Protein AF-Q939P3-F1 (afdb_monomer)

Sequence (49 aa):
MANEKKKVTLSLPVETIKKLDEISKKYGMTKSGLVNHLINQVNEKGTIY

InterPro domains:
  IPR010985 Ribbon-helix-helix [SSF47598] (4-45)
  IPR013321 Arc-type ribbon-helix-helix [G3DSA:1.10.1220.10] (5-47)

Radius of gyration: 12.37 Å; Cα contacts (8 Å, |Δi|>4): 11; chains: 1; bounding box: 28×22×29 Å

Structure (mmCIF, N/CA/C/O backbone):
data_AF-Q939P3-F1
#
_entry.id   AF-Q939P3-F1
#
loop_
_atom_site.group_PDB
_atom_site.id
_atom_site.type_symbol
_atom_site.label_atom_id
_atom_site.label_alt_id
_atom_site.label_comp_id
_atom_site.label_asym_id
_atom_site.label_entity_id
_atom_site.label_seq_id
_atom_site.pdbx_PDB_ins_code
_atom_site.Cartn_x
_atom_site.Cartn_y
_atom_site.Cartn_z
_atom_site.occupancy
_atom_site.B_iso_or_equiv
_atom_site.auth_seq_id
_atom_site.auth_comp_id
_atom_site.auth_asym_id
_atom_site.auth_atom_id
_atom_site.pdbx_PDB_model_num
ATOM 1 N N . MET A 1 1 ? -11.036 -4.644 -23.183 1.00 41.62 1 MET A N 1
ATOM 2 C CA . MET A 1 1 ? -10.217 -3.435 -23.415 1.00 41.62 1 MET A CA 1
ATOM 3 C C . MET A 1 1 ? -8.993 -3.545 -22.523 1.00 41.62 1 MET A C 1
ATOM 5 O O . MET A 1 1 ? -9.165 -3.780 -21.333 1.00 41.62 1 MET A O 1
ATOM 9 N N . ALA A 1 2 ? -7.780 -3.508 -23.078 1.00 54.28 2 ALA A N 1
ATOM 10 C CA . ALA A 1 2 ? -6.571 -3.515 -22.256 1.00 54.28 2 ALA A CA 1
ATOM 11 C C . ALA A 1 2 ? -6.572 -2.245 -21.393 1.00 54.28 2 ALA A C 1
ATOM 13 O O . ALA A 1 2 ? -6.731 -1.150 -21.926 1.00 54.28 2 ALA A O 1
ATOM 14 N N . ASN A 1 3 ? -6.471 -2.397 -20.073 1.00 69.00 3 ASN A N 1
ATOM 15 C CA . ASN A 1 3 ? -6.448 -1.269 -19.148 1.00 69.00 3 ASN A CA 1
ATOM 16 C C . ASN A 1 3 ? -5.137 -0.498 -19.378 1.00 69.00 3 ASN A C 1
ATOM 18 O O . ASN A 1 3 ? -4.077 -0.945 -18.934 1.00 69.00 3 ASN A O 1
ATOM 22 N N . GLU A 1 4 ? -5.188 0.583 -20.160 1.00 88.69 4 GLU A N 1
ATOM 23 C CA . GLU A 1 4 ? -4.014 1.380 -20.521 1.00 88.69 4 GLU A CA 1
ATOM 24 C C . GLU A 1 4 ? -3.368 1.935 -19.244 1.00 88.69 4 GLU A C 1
ATOM 26 O O . GLU A 1 4 ? -4.000 2.645 -18.463 1.00 88.69 4 GLU A O 1
ATOM 31 N N . LYS A 1 5 ? -2.101 1.582 -18.996 1.00 87.44 5 LYS A N 1
ATOM 32 C CA . LYS A 1 5 ? -1.359 2.046 -17.816 1.00 87.44 5 LYS A CA 1
ATOM 33 C C . LYS A 1 5 ? -0.436 3.188 -18.212 1.00 87.44 5 LYS A C 1
ATOM 35 O O . LYS A 1 5 ? 0.460 2.996 -19.030 1.00 87.44 5 LYS A O 1
ATOM 40 N N . LYS A 1 6 ? -0.590 4.346 -17.567 1.00 92.75 6 LYS A N 1
ATOM 41 C CA . LYS A 1 6 ? 0.358 5.464 -17.671 1.00 92.75 6 LYS A CA 1
ATOM 42 C C . LYS A 1 6 ? 1.238 5.539 -16.429 1.00 92.75 6 LYS A C 1
ATOM 44 O O . LYS A 1 6 ? 0.768 5.361 -15.307 1.00 92.75 6 LYS A O 1
ATOM 49 N N . LYS A 1 7 ? 2.532 5.793 -16.633 1.00 93.00 7 LYS A N 1
ATOM 50 C CA . LYS A 1 7 ? 3.478 6.007 -15.536 1.00 93.00 7 LYS A CA 1
ATOM 51 C C . LYS A 1 7 ? 3.271 7.409 -14.965 1.00 93.00 7 LYS A C 1
ATOM 53 O O . LYS A 1 7 ? 3.230 8.376 -15.719 1.00 93.00 7 LYS A O 1
ATOM 58 N N . VAL A 1 8 ? 3.187 7.504 -13.642 1.00 90.88 8 VAL A N 1
ATOM 59 C CA . VAL A 1 8 ? 3.096 8.770 -12.907 1.00 90.88 8 VAL A CA 1
ATOM 60 C C . VAL A 1 8 ? 4.276 8.853 -11.942 1.00 90.88 8 VAL A C 1
ATOM 62 O O . VAL A 1 8 ? 4.638 7.854 -11.318 1.00 90.88 8 VAL A O 1
ATOM 65 N N . THR A 1 9 ? 4.879 10.034 -11.833 1.00 93.62 9 THR A N 1
ATOM 66 C CA . THR A 1 9 ? 5.935 10.335 -10.858 1.00 93.62 9 THR A CA 1
ATOM 67 C C . THR A 1 9 ? 5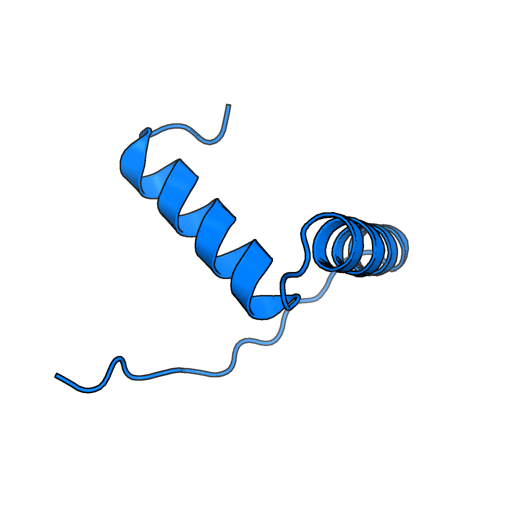.353 11.250 -9.789 1.00 93.62 9 THR A C 1
ATOM 69 O O . THR A 1 9 ? 4.712 12.242 -10.122 1.00 93.62 9 THR A O 1
ATOM 72 N N . LEU A 1 10 ? 5.564 10.917 -8.514 1.00 89.69 10 LEU A N 1
ATOM 73 C CA . LEU A 1 10 ? 5.059 11.681 -7.373 1.00 89.69 10 LEU A CA 1
ATOM 74 C C . LEU A 1 10 ? 6.211 12.033 -6.436 1.00 89.69 10 LEU A C 1
ATOM 76 O O . LEU A 1 10 ? 7.019 11.168 -6.093 1.00 89.69 10 LEU A O 1
ATOM 80 N N . SER A 1 11 ? 6.244 13.285 -5.992 1.00 94.94 11 SER A N 1
ATOM 81 C CA . SER A 1 11 ? 7.129 13.734 -4.919 1.00 94.94 11 SER A CA 1
ATOM 82 C C . SER A 1 11 ? 6.421 13.533 -3.585 1.00 94.94 11 SER A C 1
ATOM 84 O O . SER A 1 11 ? 5.371 14.123 -3.346 1.00 94.94 11 SER A O 1
ATOM 86 N N . LEU A 1 12 ? 6.982 12.689 -2.721 1.00 93.56 12 LEU A N 1
ATOM 87 C CA . LEU A 1 12 ? 6.429 12.366 -1.407 1.00 93.56 12 LEU A CA 1
ATOM 88 C C . LEU A 1 12 ? 7.520 12.502 -0.340 1.00 93.56 12 LEU A C 1
ATOM 90 O O . LEU A 1 12 ? 8.686 12.224 -0.637 1.00 93.56 12 LEU A O 1
ATOM 94 N N . PRO A 1 13 ? 7.170 12.864 0.908 1.00 97.75 13 PRO A N 1
ATOM 95 C CA . PRO A 1 13 ? 8.103 12.776 2.021 1.00 97.75 13 PRO A CA 1
ATO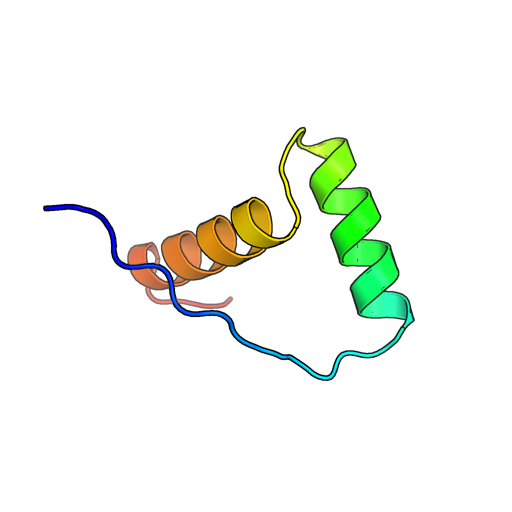M 96 C C . PRO A 1 13 ? 8.694 11.367 2.132 1.00 97.75 13 PRO A C 1
ATOM 98 O O . PRO A 1 13 ? 8.000 10.366 1.933 1.00 97.75 13 PRO A O 1
ATOM 101 N N . VAL A 1 14 ? 9.973 11.278 2.501 1.00 95.94 14 VAL A N 1
ATOM 102 C CA . VAL A 1 14 ? 10.685 9.992 2.625 1.00 95.94 14 VAL A CA 1
ATOM 103 C C . VAL A 1 14 ? 9.956 9.040 3.578 1.00 95.94 14 VAL A C 1
ATOM 105 O O . VAL A 1 14 ? 9.842 7.847 3.301 1.00 95.94 14 VAL A O 1
ATOM 108 N N . GLU A 1 15 ? 9.413 9.565 4.676 1.00 97.31 15 GLU A N 1
ATOM 109 C CA . GLU A 1 15 ? 8.631 8.780 5.633 1.00 97.31 15 GLU A CA 1
ATOM 110 C C . GLU A 1 15 ? 7.360 8.190 5.002 1.00 97.31 15 GLU A C 1
ATOM 112 O O . GLU A 1 15 ? 7.043 7.023 5.223 1.00 97.31 15 GLU A O 1
ATOM 117 N N . THR A 1 16 ? 6.665 8.953 4.157 1.00 96.00 16 THR A N 1
ATOM 118 C CA . THR A 1 16 ? 5.476 8.479 3.437 1.00 96.00 16 THR A CA 1
ATOM 119 C C . THR A 1 16 ? 5.822 7.334 2.487 1.00 96.00 16 THR A C 1
ATOM 121 O O . THR A 1 16 ? 5.074 6.362 2.404 1.00 96.00 16 THR A O 1
ATOM 124 N N . ILE A 1 17 ? 6.978 7.394 1.813 1.00 94.81 17 ILE A N 1
ATOM 125 C CA . ILE A 1 17 ? 7.450 6.299 0.950 1.00 94.81 17 ILE A CA 1
ATOM 126 C C . ILE A 1 17 ? 7.75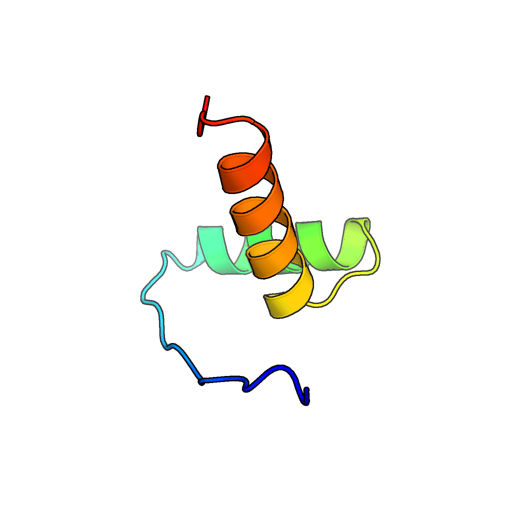0 5.036 1.767 1.00 94.81 17 ILE A C 1
ATOM 128 O O . ILE A 1 17 ? 7.412 3.937 1.321 1.00 94.81 17 ILE A O 1
ATOM 132 N N . LYS A 1 18 ? 8.351 5.176 2.957 1.00 96.81 18 LYS A N 1
ATOM 133 C CA . LYS A 1 18 ? 8.597 4.040 3.862 1.00 96.81 18 LYS A CA 1
ATOM 134 C C . LYS A 1 18 ? 7.285 3.399 4.312 1.00 96.81 18 LYS A C 1
ATOM 136 O O . LYS A 1 18 ? 7.111 2.200 4.121 1.00 96.81 18 LYS A O 1
ATOM 141 N N . LYS A 1 19 ? 6.327 4.207 4.777 1.00 97.06 19 LYS A N 1
ATOM 142 C CA . LYS A 1 19 ? 4.990 3.736 5.173 1.00 97.06 19 LYS A CA 1
ATOM 143 C C . LYS A 1 19 ? 4.274 3.020 4.023 1.00 97.06 19 LYS A C 1
ATOM 145 O O . LYS A 1 19 ? 3.689 1.962 4.232 1.00 97.06 19 LYS A O 1
ATOM 150 N N . LEU A 1 20 ? 4.349 3.554 2.799 1.00 95.81 20 LEU A N 1
ATOM 151 C CA . LEU A 1 20 ? 3.774 2.910 1.613 1.00 95.81 20 LEU A CA 1
ATOM 152 C C . LEU A 1 20 ? 4.380 1.518 1.373 1.00 95.81 20 LEU A C 1
ATOM 154 O O . LEU A 1 20 ? 3.647 0.578 1.073 1.00 95.81 20 LEU A O 1
ATOM 158 N N . ASP A 1 21 ? 5.701 1.379 1.510 1.00 96.19 21 ASP A N 1
ATOM 159 C CA . ASP A 1 21 ? 6.402 0.098 1.368 1.00 96.19 21 ASP A CA 1
ATOM 160 C C . ASP A 1 21 ? 5.954 -0.913 2.435 1.00 96.19 21 ASP A C 1
ATOM 162 O O . ASP A 1 21 ? 5.536 -2.020 2.094 1.00 96.19 21 ASP A O 1
ATOM 166 N N . GLU A 1 22 ? 5.947 -0.509 3.704 1.00 97.69 22 GLU A N 1
ATOM 167 C CA . GLU A 1 22 ? 5.557 -1.354 4.839 1.00 97.69 22 GLU A CA 1
ATOM 168 C C . GLU A 1 22 ? 4.105 -1.830 4.739 1.00 97.69 22 GLU A C 1
ATOM 170 O O . GLU A 1 22 ? 3.830 -3.024 4.865 1.00 97.69 22 GLU A O 1
ATOM 175 N N . ILE A 1 23 ? 3.172 -0.916 4.457 1.00 97.31 23 ILE A N 1
ATOM 176 C CA . ILE A 1 23 ? 1.748 -1.237 4.307 1.00 97.31 23 ILE A CA 1
ATOM 177 C C . ILE A 1 23 ? 1.543 -2.153 3.100 1.00 97.31 23 ILE A C 1
ATOM 179 O O . ILE A 1 23 ? 0.829 -3.149 3.207 1.00 97.31 23 ILE A O 1
ATOM 183 N N . SER A 1 24 ? 2.194 -1.865 1.968 1.00 97.12 24 SER A N 1
ATOM 184 C CA . SER A 1 24 ? 2.071 -2.707 0.774 1.00 97.12 24 SER A CA 1
ATOM 185 C C . SER A 1 24 ? 2.504 -4.149 1.055 1.00 97.12 24 SER A C 1
ATOM 187 O O . SER A 1 24 ? 1.756 -5.077 0.756 1.00 97.12 24 SER A O 1
ATOM 189 N N . LYS A 1 25 ? 3.632 -4.346 1.753 1.00 97.12 25 LYS A N 1
ATOM 190 C CA . LYS A 1 25 ? 4.110 -5.672 2.170 1.00 97.12 25 LYS A CA 1
ATOM 191 C C . LYS A 1 25 ? 3.166 -6.346 3.158 1.00 97.12 25 LYS A C 1
ATOM 193 O O . LYS A 1 25 ? 2.853 -7.519 2.979 1.00 97.12 25 LYS A O 1
ATOM 198 N N . LYS A 1 26 ? 2.684 -5.608 4.164 1.00 97.44 26 LYS A N 1
ATOM 199 C CA . LYS A 1 26 ? 1.757 -6.124 5.183 1.00 97.44 26 LYS A CA 1
ATOM 200 C C . LYS A 1 26 ? 0.501 -6.741 4.563 1.00 97.44 26 LYS A C 1
ATOM 202 O O . LYS A 1 26 ? 0.016 -7.748 5.065 1.00 97.44 26 LYS A O 1
ATOM 207 N N . TYR A 1 27 ? -0.004 -6.154 3.480 1.00 96.19 27 TYR A N 1
ATOM 208 C CA . TYR A 1 27 ? -1.206 -6.624 2.789 1.00 96.19 27 TYR A CA 1
ATOM 209 C C . TYR A 1 27 ? -0.917 -7.452 1.525 1.00 96.19 27 TYR A C 1
ATOM 211 O O . TYR A 1 27 ? -1.841 -7.742 0.771 1.00 96.19 27 TYR A O 1
ATOM 219 N N . GLY A 1 28 ? 0.340 -7.836 1.270 1.00 96.25 28 GLY A N 1
ATOM 220 C CA . GLY A 1 28 ? 0.705 -8.649 0.102 1.00 96.25 28 GLY A CA 1
ATOM 221 C C . GLY A 1 28 ? 0.485 -7.949 -1.247 1.00 96.25 28 GLY A C 1
ATOM 222 O O . GLY A 1 28 ? 0.218 -8.608 -2.249 1.00 96.25 28 GLY A O 1
ATOM 223 N N . MET A 1 29 ? 0.573 -6.617 -1.285 1.00 95.88 29 MET A N 1
ATOM 224 C CA . MET A 1 29 ? 0.340 -5.790 -2.471 1.00 95.88 29 MET A CA 1
ATOM 225 C C . MET A 1 29 ? 1.628 -5.141 -2.985 1.00 95.88 29 MET A C 1
ATOM 227 O O . MET A 1 29 ? 2.579 -4.89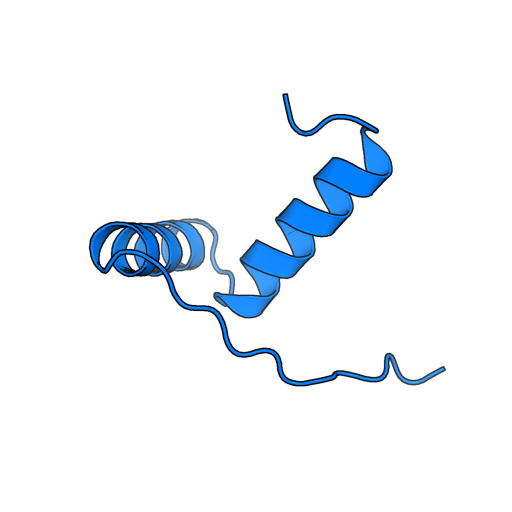3 -2.246 1.00 95.88 29 MET A O 1
ATOM 231 N N . THR A 1 30 ? 1.641 -4.773 -4.266 1.00 96.31 30 THR A N 1
ATOM 232 C CA . THR A 1 30 ? 2.642 -3.838 -4.795 1.00 96.31 30 THR A CA 1
ATOM 233 C C . THR A 1 30 ? 2.287 -2.401 -4.401 1.00 96.31 30 THR A C 1
ATOM 235 O O . THR A 1 30 ? 1.121 -2.081 -4.171 1.00 96.31 30 THR A O 1
ATOM 238 N N . LYS A 1 31 ? 3.271 -1.491 -4.390 1.00 94.69 31 LYS A N 1
ATOM 239 C CA . LYS A 1 31 ? 3.036 -0.058 -4.114 1.00 94.69 31 LYS A CA 1
ATOM 240 C C . LYS A 1 31 ? 1.987 0.548 -5.047 1.00 94.69 31 LYS A C 1
ATOM 242 O O . LYS A 1 31 ? 1.085 1.243 -4.596 1.00 94.69 31 LYS A O 1
ATOM 247 N N . SER A 1 32 ? 2.090 0.256 -6.345 1.00 94.12 32 SER A N 1
ATOM 248 C CA . SER A 1 32 ? 1.124 0.717 -7.347 1.00 94.12 32 SER A CA 1
ATOM 249 C C . SER A 1 32 ? -0.252 0.076 -7.165 1.00 94.12 32 SER A C 1
ATOM 251 O O . SER A 1 32 ? -1.256 0.756 -7.350 1.00 94.12 32 SER A O 1
ATOM 253 N N . GLY A 1 33 ? -0.310 -1.197 -6.759 1.00 94.75 33 GLY A N 1
ATOM 254 C CA . GLY A 1 33 ? -1.559 -1.881 -6.426 1.00 94.75 33 GLY A CA 1
ATOM 255 C C . GLY A 1 33 ? -2.271 -1.240 -5.238 1.00 94.75 33 GLY A C 1
ATOM 256 O O . GLY A 1 33 ? -3.466 -0.977 -5.320 1.00 94.75 33 GLY A O 1
ATOM 257 N N . LEU A 1 34 ? -1.526 -0.910 -4.180 1.00 95.62 34 LEU A N 1
ATOM 258 C CA . LEU A 1 34 ? -2.064 -0.238 -3.000 1.00 95.62 34 LEU A CA 1
ATOM 259 C C . LEU A 1 34 ? -2.589 1.167 -3.329 1.00 95.62 34 LEU A C 1
ATOM 261 O O . LEU A 1 34 ? -3.713 1.493 -2.965 1.00 95.62 34 LEU A O 1
ATOM 265 N N . VAL A 1 35 ? -1.825 1.979 -4.068 1.00 94.62 35 VAL A N 1
ATOM 266 C CA . VAL A 1 35 ? -2.284 3.314 -4.499 1.00 94.62 35 VAL A CA 1
ATOM 267 C C . VAL A 1 35 ? -3.551 3.211 -5.354 1.00 94.62 35 VAL A C 1
ATOM 269 O O . VAL A 1 35 ? -4.513 3.930 -5.107 1.00 94.62 35 VAL A O 1
ATOM 272 N N . ASN A 1 36 ? -3.587 2.282 -6.313 1.00 94.00 36 ASN A N 1
ATOM 273 C CA . ASN A 1 36 ? -4.763 2.050 -7.150 1.00 94.00 36 ASN A CA 1
ATOM 274 C C . ASN A 1 36 ? -5.985 1.617 -6.323 1.00 94.00 36 ASN A C 1
ATOM 276 O O . ASN A 1 36 ? -7.085 2.114 -6.536 1.00 94.00 36 ASN A O 1
ATOM 280 N N . HIS A 1 37 ? -5.789 0.722 -5.352 1.00 94.56 37 HIS A N 1
ATOM 281 C CA . HIS A 1 37 ? -6.853 0.275 -4.460 1.00 94.56 37 HIS A CA 1
ATOM 282 C C . HIS A 1 37 ? -7.435 1.428 -3.634 1.00 94.56 37 HIS A C 1
ATOM 284 O O . HIS A 1 37 ? -8.652 1.552 -3.543 1.00 94.56 37 HIS A O 1
ATOM 290 N N . LEU A 1 38 ? -6.582 2.295 -3.078 1.00 92.44 38 LEU A N 1
ATOM 291 C CA . LEU A 1 38 ? -7.025 3.456 -2.304 1.00 92.44 38 LEU A CA 1
ATOM 292 C C . LEU A 1 38 ? -7.804 4.460 -3.161 1.00 92.44 38 LEU A C 1
ATOM 294 O O . LEU A 1 38 ? -8.851 4.933 -2.729 1.00 92.44 38 LEU A O 1
ATOM 298 N N . ILE A 1 39 ? -7.339 4.748 -4.381 1.00 93.06 39 ILE A N 1
ATOM 299 C CA . ILE A 1 39 ? -8.055 5.631 -5.317 1.00 93.06 39 ILE A CA 1
ATOM 300 C C . ILE A 1 39 ? -9.443 5.065 -5.632 1.00 93.06 39 ILE A C 1
ATOM 302 O O . ILE A 1 39 ? -10.428 5.799 -5.586 1.00 93.06 39 ILE A O 1
ATOM 306 N N . ASN A 1 40 ? -9.533 3.760 -5.898 1.00 93.31 40 ASN A N 1
ATOM 307 C CA . ASN A 1 40 ? -10.812 3.114 -6.179 1.00 93.31 40 ASN A CA 1
ATOM 308 C C . ASN A 1 40 ? -11.743 3.143 -4.965 1.00 93.31 40 ASN A C 1
ATOM 310 O O . ASN A 1 40 ? -12.895 3.525 -5.121 1.00 93.31 40 ASN A O 1
ATOM 314 N N . GLN A 1 41 ? -11.239 2.864 -3.757 1.00 92.88 41 GLN A N 1
ATOM 315 C CA . GLN A 1 41 ? -12.049 2.971 -2.541 1.00 92.88 41 GLN A CA 1
ATOM 316 C C . GLN A 1 41 ? -12.637 4.372 -2.351 1.00 92.88 41 GLN A C 1
ATOM 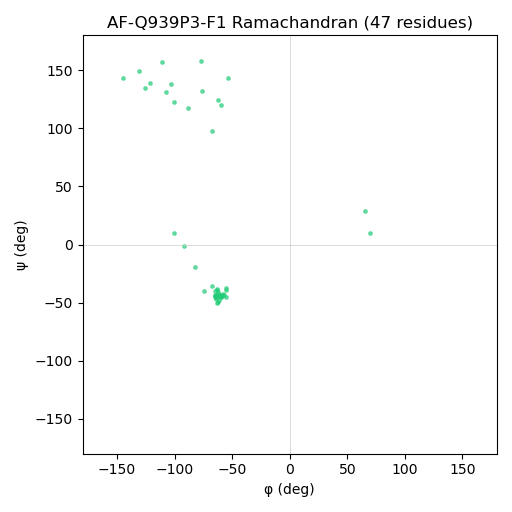318 O O . GLN A 1 41 ? -13.805 4.495 -1.993 1.00 92.88 41 GLN A O 1
ATOM 323 N N . VAL A 1 42 ? -11.845 5.421 -2.584 1.00 94.19 42 VAL A N 1
ATOM 324 C CA . VAL A 1 42 ? -12.321 6.809 -2.506 1.00 94.19 42 VAL A CA 1
ATOM 325 C C . VAL A 1 42 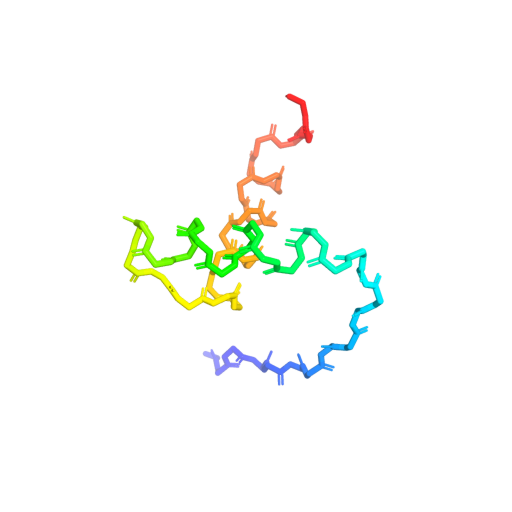? -13.383 7.080 -3.568 1.00 94.19 42 VAL A C 1
ATOM 327 O O . VAL A 1 42 ? -14.417 7.669 -3.264 1.00 94.19 42 VAL A O 1
ATOM 330 N N . ASN A 1 43 ? -13.150 6.631 -4.803 1.00 92.88 43 ASN A N 1
ATOM 331 C CA . ASN A 1 43 ? -14.092 6.802 -5.904 1.00 92.88 43 ASN A C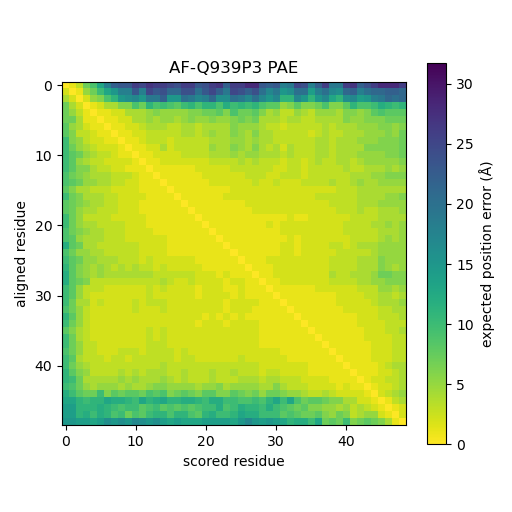A 1
ATOM 332 C C . ASN A 1 43 ? -15.426 6.078 -5.648 1.00 92.88 43 ASN A C 1
ATOM 334 O O . ASN A 1 43 ? -16.483 6.608 -5.969 1.00 92.88 43 ASN A O 1
ATOM 338 N N . GLU A 1 44 ? -15.385 4.890 -5.042 1.00 92.38 44 GLU A N 1
ATOM 339 C CA . GLU A 1 44 ? -16.572 4.104 -4.692 1.00 92.38 44 GLU A CA 1
ATOM 340 C C . GLU A 1 44 ? -17.325 4.682 -3.487 1.00 92.38 44 GLU A C 1
ATOM 342 O O . GLU A 1 44 ? -18.554 4.710 -3.482 1.00 92.38 44 GLU A O 1
ATOM 347 N N . LYS A 1 45 ? -16.606 5.154 -2.460 1.00 92.06 45 LYS A N 1
ATOM 348 C CA . LYS A 1 45 ? -17.210 5.699 -1.233 1.00 92.06 45 LYS A CA 1
ATOM 349 C C . LYS A 1 45 ? -17.653 7.156 -1.371 1.00 92.06 45 LYS A C 1
ATOM 351 O O . LYS A 1 45 ? -18.440 7.622 -0.555 1.00 92.06 45 LYS A O 1
ATOM 356 N N . GLY A 1 46 ? -17.136 7.887 -2.360 1.00 88.12 46 GLY A N 1
ATOM 357 C CA . GLY A 1 46 ? -17.415 9.312 -2.562 1.00 88.12 46 GLY A CA 1
ATOM 358 C C . GLY A 1 46 ? -16.798 10.230 -1.499 1.00 88.12 46 GLY A C 1
ATOM 359 O O . GLY A 1 46 ? -17.117 11.416 -1.458 1.00 88.12 46 GLY A O 1
ATOM 360 N N . THR A 1 47 ? -15.922 9.703 -0.639 1.00 83.75 47 THR A N 1
ATOM 361 C CA . THR A 1 47 ? -15.256 10.446 0.438 1.00 83.75 47 THR A CA 1
ATOM 362 C C . THR A 1 47 ? -13.826 9.944 0.650 1.00 83.75 47 THR A C 1
ATOM 364 O O . THR A 1 47 ? -13.538 8.753 0.523 1.00 83.75 47 THR A O 1
ATOM 367 N N . ILE A 1 48 ? -12.922 10.879 0.962 1.00 80.44 48 ILE A N 1
ATOM 368 C CA . ILE A 1 48 ? -11.543 10.615 1.418 1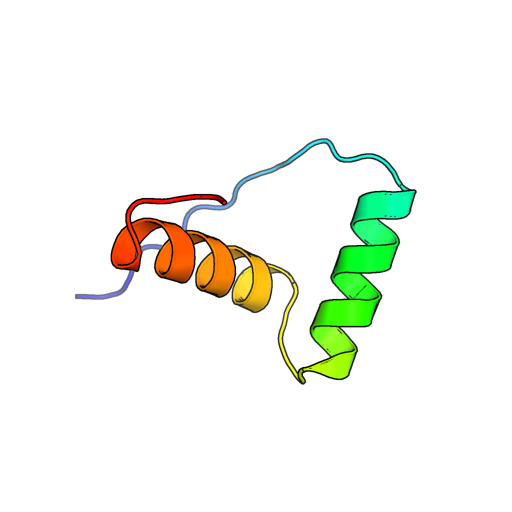.00 80.44 48 ILE A CA 1
ATOM 369 C C . ILE A 1 48 ? -11.431 10.542 2.953 1.00 80.44 48 ILE A C 1
ATOM 371 O O . ILE A 1 48 ? -10.336 10.317 3.470 1.00 80.44 48 ILE A O 1
ATOM 375 N N . TYR A 1 49 ? -12.553 10.749 3.648 1.00 68.88 49 TYR A N 1
ATOM 376 C CA . TYR A 1 49 ? -12.724 10.722 5.101 1.00 68.88 49 TYR A CA 1
ATOM 377 C C . TYR A 1 49 ? -13.689 9.614 5.510 1.00 68.88 49 TYR A C 1
ATOM 379 O O . TYR A 1 49 ? -14.732 9.482 4.826 1.00 68.88 49 TYR A O 1
#

Secondary structure (DSSP, 8-state):
---PPPP------H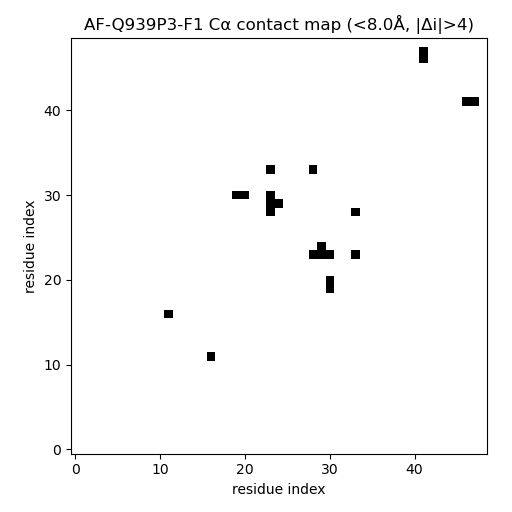HHHHHHHHHHHHTT--HHHHHHHHHHHHHHHS---

Solvent-accessible surface area (backbone atoms only — not comparable to full-atom values): 3195 Å² total; per-residue (Å²): 130,83,82,84,82,79,91,81,88,81,92,70,60,69,67,56,55,50,51,44,52,53,51,15,57,75,69,76,40,49,62,69,54,46,54,52,49,53,54,49,51,28,68,74,67,76,43,95,119

Foldseek 3Di:
DPPDDDDDDDDDPPVVVVVLVVVCVVVVHDSVRVVVVLVVVCVVVVDPD

Organism: Lactococcus lactis subsp. cremoris (NCBI:txid1359)

Mean predicted aligned error: 4.54 Å

Nearest PDB structures (foldseek):
  3h87-assembly1_C  TM=7.755E-01  e=5.246E+00  Mycobacterium tuberculosis H37Rv
  7vp4-assembly1_B  TM=6.287E-01  e=3.397E+00  Arabidopsis thaliana

pLDDT: mean 90.92, std 10.78, range [41.62, 97.75]